Protein AF-A0A2S2NRI5-F1 (afdb_monomer_lite)

Structure (mmCIF, N/CA/C/O backbone):
data_AF-A0A2S2NRI5-F1
#
_entry.id   AF-A0A2S2NRI5-F1
#
loop_
_atom_site.group_PDB
_atom_site.id
_atom_site.type_symbol
_atom_site.label_atom_id
_atom_site.label_alt_id
_atom_site.label_comp_id
_atom_site.label_asym_id
_atom_site.label_entity_id
_atom_site.label_seq_id
_atom_site.pdbx_PDB_ins_code
_atom_site.Cartn_x
_atom_site.Cartn_y
_atom_site.Cartn_z
_atom_site.occupancy
_atom_site.B_iso_or_equiv
_atom_site.auth_seq_id
_atom_site.auth_comp_id
_atom_site.auth_asym_id
_atom_site.auth_atom_id
_atom_site.pdbx_PDB_model_num
ATOM 1 N N . MET A 1 1 ? -22.719 7.049 4.102 1.00 60.22 1 MET A N 1
ATOM 2 C CA . MET A 1 1 ? -22.504 7.288 2.657 1.00 60.22 1 MET A CA 1
ATOM 3 C C . MET A 1 1 ? -21.119 7.864 2.338 1.00 60.22 1 MET A C 1
ATOM 5 O O . MET A 1 1 ? -20.534 7.426 1.366 1.00 60.22 1 MET A O 1
ATOM 9 N N . SER A 1 2 ? -20.546 8.752 3.166 1.00 66.12 2 SER A N 1
ATOM 10 C CA . SER A 1 2 ? -19.228 9.375 2.899 1.00 66.12 2 SER A CA 1
ATOM 11 C C . SER A 1 2 ? -18.039 8.393 2.806 1.00 66.12 2 SER A C 1
ATOM 13 O O . SER A 1 2 ? -17.193 8.516 1.926 1.00 66.12 2 SER A O 1
ATOM 15 N N . ILE A 1 3 ? -18.004 7.362 3.660 1.00 69.25 3 ILE A N 1
ATOM 16 C CA . ILE A 1 3 ? -16.871 6.419 3.732 1.00 69.25 3 ILE A CA 1
ATOM 17 C C . ILE A 1 3 ? -16.751 5.586 2.446 1.00 69.25 3 ILE A C 1
ATOM 19 O O . ILE A 1 3 ? -15.657 5.416 1.930 1.00 69.25 3 ILE A O 1
ATOM 23 N N . SER A 1 4 ? -17.866 5.116 1.884 1.00 74.00 4 SER A N 1
ATOM 24 C CA . SER A 1 4 ? -17.872 4.287 0.671 1.00 74.00 4 SER A CA 1
ATOM 25 C C . SER A 1 4 ? -17.469 5.075 -0.578 1.00 74.00 4 SER A C 1
ATOM 27 O O . SER A 1 4 ? -16.779 4.538 -1.437 1.00 74.00 4 SER A O 1
ATOM 29 N N . SER A 1 5 ? -17.853 6.353 -0.666 1.00 80.81 5 SER A N 1
ATOM 30 C CA . SER A 1 5 ? -17.441 7.237 -1.762 1.00 80.81 5 SER A CA 1
ATOM 31 C C . SER A 1 5 ? -15.948 7.562 -1.690 1.00 80.81 5 SER A C 1
ATOM 33 O O . SER A 1 5 ? -15.269 7.531 -2.713 1.00 80.81 5 SER A O 1
ATOM 35 N N . ALA A 1 6 ? -15.420 7.797 -0.483 1.00 74.19 6 ALA A N 1
ATOM 36 C CA . ALA A 1 6 ? -13.990 8.001 -0.274 1.00 74.19 6 ALA A CA 1
ATOM 37 C C . ALA A 1 6 ? -13.181 6.726 -0.572 1.00 74.19 6 ALA A C 1
ATOM 39 O O . ALA A 1 6 ? -12.208 6.785 -1.316 1.00 74.19 6 ALA A O 1
ATOM 40 N N . LEU A 1 7 ? -13.612 5.565 -0.062 1.00 76.69 7 LEU A N 1
ATOM 41 C CA . LEU A 1 7 ? -12.951 4.275 -0.298 1.00 76.69 7 LEU A CA 1
ATOM 42 C C . LEU A 1 7 ? -12.999 3.858 -1.775 1.00 76.69 7 LEU A C 1
ATOM 44 O O . LEU A 1 7 ? -11.994 3.400 -2.318 1.00 76.69 7 LEU A O 1
ATOM 48 N N . GLY A 1 8 ? -14.148 4.044 -2.432 1.00 75.75 8 GLY A N 1
ATOM 49 C CA . GLY A 1 8 ? -14.331 3.729 -3.847 1.00 75.75 8 GLY A CA 1
ATOM 50 C C . GLY A 1 8 ? -13.484 4.620 -4.751 1.00 75.75 8 GLY A C 1
ATOM 51 O O . GLY A 1 8 ? -12.803 4.108 -5.635 1.00 75.75 8 GLY A O 1
ATOM 52 N N . SER A 1 9 ? -13.451 5.931 -4.486 1.00 82.75 9 SER A N 1
ATOM 53 C CA . SER A 1 9 ? -12.602 6.862 -5.237 1.00 82.75 9 SER A CA 1
ATOM 54 C C . SER A 1 9 ? -11.117 6.568 -5.037 1.00 82.75 9 SER A C 1
ATOM 56 O O . SER A 1 9 ? -10.368 6.621 -6.002 1.00 82.75 9 SER A O 1
ATOM 58 N N . ASN A 1 10 ? -10.689 6.236 -3.815 1.00 80.88 10 ASN A N 1
ATOM 59 C CA . ASN A 1 10 ? -9.282 5.958 -3.518 1.00 80.88 10 ASN A CA 1
ATOM 60 C C . ASN A 1 10 ? -8.811 4.664 -4.198 1.00 80.88 10 ASN A C 1
ATOM 62 O O . ASN A 1 10 ? -7.747 4.624 -4.804 1.00 80.88 10 ASN A O 1
ATOM 66 N N . THR A 1 11 ? -9.656 3.630 -4.175 1.00 80.88 11 THR A N 1
ATOM 67 C CA . THR A 1 11 ? -9.362 2.350 -4.832 1.00 80.88 11 THR A CA 1
ATOM 68 C C . THR A 1 11 ? -9.346 2.493 -6.357 1.00 80.88 11 THR A C 1
ATOM 70 O O . THR A 1 11 ? -8.460 1.956 -7.015 1.00 80.88 11 THR A O 1
ATOM 73 N N . MET A 1 12 ? -10.297 3.237 -6.932 1.00 82.19 12 MET A N 1
ATOM 74 C CA . MET A 1 12 ? -10.364 3.451 -8.382 1.00 82.19 12 MET A CA 1
ATOM 75 C C . MET A 1 12 ? -9.217 4.313 -8.904 1.00 82.19 12 MET A C 1
ATOM 77 O O . MET A 1 12 ? -8.683 4.002 -9.963 1.00 82.19 12 MET A O 1
ATOM 81 N N . ASP A 1 13 ? -8.816 5.350 -8.170 1.00 83.25 13 ASP A N 1
ATOM 82 C CA . ASP A 1 13 ? -7.710 6.229 -8.560 1.00 83.25 13 ASP A CA 1
ATOM 83 C C . ASP A 1 13 ? -6.376 5.469 -8.635 1.00 83.25 13 ASP A C 1
ATOM 85 O O . ASP A 1 13 ? -5.649 5.583 -9.617 1.00 83.25 13 ASP A O 1
ATOM 89 N N . ILE A 1 14 ? -6.108 4.586 -7.667 1.00 81.81 14 ILE A N 1
ATOM 90 C CA . ILE A 1 14 ? -4.916 3.722 -7.656 1.00 81.81 14 ILE A CA 1
ATOM 91 C C . ILE A 1 14 ? -4.912 2.764 -8.856 1.00 81.81 14 ILE A C 1
ATOM 93 O O . ILE A 1 14 ? -3.899 2.628 -9.545 1.00 81.81 14 ILE A O 1
ATOM 97 N N . LEU A 1 15 ? -6.049 2.120 -9.137 1.00 82.12 15 LEU A N 1
ATOM 98 C CA . LEU A 1 15 ? -6.180 1.182 -10.257 1.00 82.12 15 LEU A CA 1
ATOM 99 C C . LEU A 1 15 ? -6.065 1.891 -11.614 1.00 82.12 15 LEU A C 1
ATOM 101 O O . LEU A 1 15 ? -5.405 1.382 -12.521 1.00 82.12 15 LEU A O 1
ATOM 105 N N . LEU A 1 16 ? -6.662 3.079 -11.750 1.00 82.25 16 LEU A N 1
ATOM 106 C CA . LEU A 1 16 ? -6.568 3.899 -12.958 1.00 82.25 16 LEU A CA 1
ATOM 107 C C . LEU A 1 16 ? -5.154 4.439 -13.162 1.00 82.25 16 LEU A C 1
ATOM 109 O O . LEU A 1 16 ? -4.642 4.360 -14.274 1.00 82.25 16 LEU A O 1
ATOM 113 N N . CYS A 1 17 ? -4.490 4.925 -12.115 1.00 76.06 17 CYS A N 1
ATOM 114 C CA . CYS A 1 17 ? -3.137 5.471 -12.210 1.00 76.06 17 CYS A CA 1
ATOM 115 C C . CYS A 1 17 ? -2.100 4.408 -12.622 1.00 76.06 17 CYS A C 1
ATOM 117 O O . CYS A 1 17 ? -1.134 4.722 -13.312 1.00 76.06 17 CYS A O 1
ATOM 119 N N . LEU A 1 18 ? -2.324 3.137 -12.275 1.00 73.44 18 LEU A N 1
ATOM 120 C CA . LEU A 1 18 ? -1.436 2.028 -12.642 1.00 73.44 18 LEU A CA 1
ATOM 121 C C . LEU A 1 18 ? -1.808 1.373 -13.984 1.00 73.44 18 LEU A C 1
ATOM 123 O O . LEU A 1 18 ? -0.921 0.981 -14.745 1.00 73.44 18 LEU A O 1
ATOM 127 N N . GLY A 1 19 ? -3.102 1.274 -14.303 1.00 76.56 19 GLY A N 1
ATOM 128 C CA . GLY A 1 19 ? -3.590 0.637 -15.529 1.00 76.56 19 GLY A CA 1
ATOM 129 C C . GLY A 1 19 ? -3.604 1.553 -16.755 1.00 76.56 19 GLY A C 1
ATOM 130 O O . GLY A 1 19 ? -3.324 1.101 -17.866 1.00 76.56 19 GLY A O 1
ATOM 131 N N . LEU A 1 20 ? -3.889 2.846 -16.577 1.00 80.62 20 LEU A N 1
ATOM 132 C CA . LEU A 1 20 ? -4.042 3.798 -17.680 1.00 80.62 20 LEU A CA 1
ATOM 133 C C . LEU A 1 20 ? -2.733 4.063 -18.446 1.00 80.62 20 LEU A C 1
ATOM 135 O O . LEU A 1 20 ? -2.770 4.013 -19.674 1.00 80.62 20 LEU A O 1
ATOM 139 N N . PRO A 1 21 ? -1.566 4.282 -17.805 1.00 75.69 21 PRO A N 1
ATOM 140 C CA . PRO A 1 21 ? -0.316 4.520 -18.533 1.00 75.69 21 PRO A CA 1
ATOM 141 C C . PRO A 1 21 ? 0.103 3.305 -19.364 1.00 75.69 21 PRO A C 1
ATOM 143 O O . PRO A 1 21 ? 0.611 3.454 -20.474 1.00 75.69 21 PRO A O 1
ATOM 146 N N . TRP A 1 22 ? -0.153 2.103 -18.843 1.00 71.38 22 TRP A N 1
ATOM 147 C CA . TRP A 1 22 ? 0.107 0.831 -19.512 1.00 71.38 22 TRP A CA 1
ATOM 148 C C . TRP A 1 22 ? -0.822 0.590 -20.691 1.00 71.38 22 TRP A C 1
ATOM 150 O O . TRP A 1 22 ? -0.364 0.240 -21.775 1.00 71.38 22 TRP A O 1
ATOM 160 N N . PHE A 1 23 ? -2.117 0.834 -20.498 1.00 76.25 23 PHE A N 1
ATOM 161 C CA . PHE A 1 23 ? -3.102 0.748 -21.566 1.00 76.25 23 PHE A CA 1
ATOM 162 C C . PHE A 1 23 ? -2.756 1.716 -22.703 1.00 76.25 23 PHE A C 1
ATOM 164 O O . PHE A 1 23 ? -2.673 1.308 -23.859 1.00 76.25 23 PHE A O 1
ATOM 171 N N . VAL A 1 24 ? -2.428 2.967 -22.365 1.00 78.94 24 VAL A N 1
ATOM 172 C CA . VAL A 1 24 ? -1.981 3.976 -23.334 1.00 78.94 24 VAL A CA 1
ATOM 173 C C . VAL A 1 24 ? -0.717 3.509 -24.064 1.00 78.94 24 VAL A C 1
ATOM 175 O O . VAL A 1 24 ? -0.687 3.540 -25.294 1.00 78.94 24 VAL A O 1
ATOM 178 N N . LYS A 1 25 ? 0.292 2.993 -23.349 1.00 69.31 25 LYS A N 1
ATOM 179 C CA . LYS A 1 25 ? 1.524 2.441 -23.944 1.00 69.31 25 LYS A CA 1
ATOM 180 C C . LYS A 1 25 ? 1.266 1.261 -24.890 1.00 69.31 25 LYS A C 1
ATOM 182 O O . LYS A 1 25 ? 1.928 1.187 -25.919 1.00 69.31 25 LYS A O 1
ATOM 187 N N . CYS A 1 26 ? 0.318 0.376 -24.579 1.00 71.81 26 CYS A N 1
ATOM 188 C CA . CYS A 1 26 ? -0.063 -0.751 -25.439 1.00 71.81 26 CYS A CA 1
ATOM 189 C C . CYS A 1 26 ? -0.852 -0.322 -26.686 1.00 71.81 26 CYS A C 1
ATOM 191 O O . CYS A 1 26 ? -0.775 -0.992 -27.711 1.00 71.81 26 CYS A O 1
ATOM 193 N N . THR A 1 27 ? -1.613 0.774 -26.605 1.00 72.06 27 THR A N 1
ATOM 194 C CA . THR A 1 27 ? -2.403 1.303 -27.734 1.00 72.06 27 THR A CA 1
ATOM 195 C C . THR A 1 27 ? -1.616 2.219 -28.677 1.00 72.06 27 THR A C 1
ATOM 197 O O . THR A 1 27 ? -2.079 2.494 -29.784 1.00 72.06 27 THR A O 1
ATOM 200 N N . LEU A 1 28 ? -0.436 2.703 -28.270 1.00 71.56 28 LEU A N 1
ATOM 201 C CA . LEU A 1 28 ? 0.393 3.595 -29.083 1.00 71.56 28 LEU A CA 1
ATOM 202 C C . LEU A 1 28 ? 1.161 2.821 -30.177 1.00 71.56 28 LEU A C 1
ATOM 204 O O . LEU A 1 28 ? 1.818 1.825 -29.873 1.00 71.56 28 LEU A O 1
ATOM 208 N N . PRO A 1 29 ? 1.139 3.283 -31.443 1.00 55.75 29 PRO A N 1
ATOM 209 C CA . PRO A 1 29 ? 1.837 2.626 -32.546 1.00 55.75 29 PRO A CA 1
ATOM 210 C C . PRO A 1 29 ? 3.367 2.774 -32.460 1.00 55.75 29 PRO A C 1
ATOM 212 O O . PRO A 1 29 ? 3.909 3.777 -31.987 1.00 55.75 29 PRO A O 1
ATOM 215 N N . THR A 1 30 ? 4.076 1.785 -33.011 1.00 54.34 30 THR A N 1
ATOM 216 C CA . THR A 1 30 ? 5.542 1.588 -32.963 1.00 54.34 30 THR A CA 1
ATOM 217 C C . THR A 1 30 ? 6.384 2.750 -33.514 1.00 54.3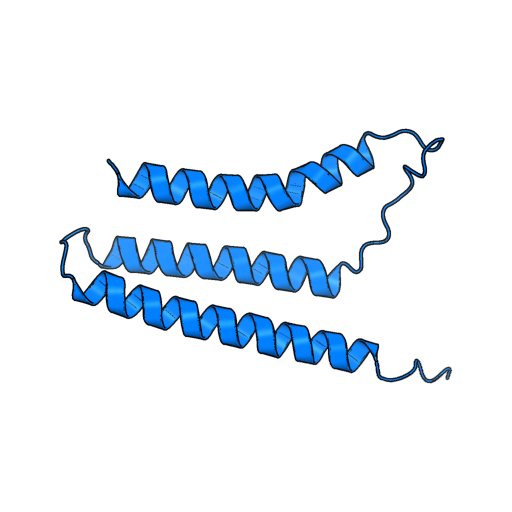4 30 THR A C 1
ATOM 219 O O . THR A 1 30 ? 7.585 2.807 -33.273 1.00 54.34 30 THR A O 1
ATOM 222 N N . SER A 1 31 ? 5.769 3.738 -34.172 1.00 54.81 31 SER A N 1
ATOM 223 C CA . SER A 1 31 ? 6.441 4.935 -34.698 1.00 54.81 31 SER A CA 1
ATOM 224 C C . SER A 1 31 ? 6.780 6.006 -33.642 1.00 54.81 31 SER A C 1
ATOM 226 O O . SER A 1 31 ? 7.562 6.903 -33.942 1.00 54.81 31 SER A O 1
ATOM 228 N N . MET A 1 32 ? 6.223 5.941 -32.424 1.00 54.34 32 MET A N 1
ATOM 229 C CA . MET A 1 32 ? 6.522 6.869 -31.312 1.00 54.34 32 MET A CA 1
ATOM 230 C C . MET A 1 32 ? 7.042 6.129 -30.069 1.00 54.34 32 MET A C 1
ATOM 232 O O . MET A 1 32 ? 6.653 6.433 -28.943 1.00 54.34 32 MET A O 1
ATOM 236 N N . ASN A 1 33 ? 7.903 5.121 -30.262 1.00 53.03 33 ASN A N 1
ATOM 237 C CA . ASN A 1 33 ? 8.440 4.299 -29.168 1.00 53.03 33 ASN A CA 1
ATOM 238 C C . ASN A 1 33 ? 7.346 3.503 -28.404 1.00 53.03 33 ASN A C 1
ATOM 240 O O . ASN A 1 33 ? 7.482 3.221 -27.210 1.00 53.03 33 ASN A O 1
ATOM 244 N N . GLY A 1 34 ? 6.257 3.149 -29.104 1.00 55.59 34 GLY A N 1
ATOM 245 C CA . GLY A 1 34 ? 5.222 2.191 -28.695 1.00 55.59 34 GLY A CA 1
ATOM 246 C C . GLY A 1 34 ? 5.620 0.764 -29.082 1.00 55.59 34 GLY A C 1
AT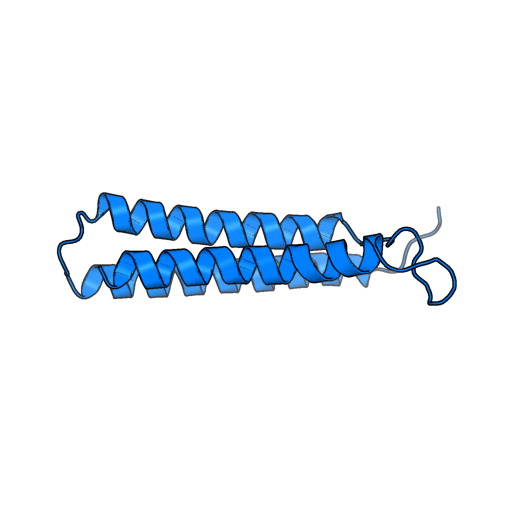OM 247 O O . GLY A 1 34 ? 5.143 0.208 -30.069 1.00 55.59 34 GLY A O 1
ATOM 248 N N . GLY A 1 35 ? 6.594 0.215 -28.362 1.00 60.94 35 GLY A N 1
ATOM 249 C CA . GLY A 1 35 ? 7.011 -1.189 -28.435 1.00 60.94 35 GLY A CA 1
ATOM 250 C C . GLY A 1 35 ? 6.777 -1.885 -27.090 1.00 60.94 35 GLY A C 1
ATOM 251 O O . GLY A 1 35 ? 6.403 -1.200 -26.134 1.00 60.94 35 GLY A O 1
ATOM 252 N N . PRO A 1 36 ? 6.980 -3.216 -26.993 1.00 52.69 36 PRO A N 1
ATOM 253 C CA . PRO A 1 36 ? 6.767 -3.977 -25.762 1.00 52.69 36 PRO A CA 1
ATOM 254 C C . PRO A 1 36 ? 7.498 -3.290 -24.612 1.00 52.69 36 PRO A C 1
ATOM 256 O O . PRO A 1 36 ? 8.721 -3.159 -24.622 1.00 52.69 36 PRO A O 1
ATOM 259 N N . VAL A 1 37 ? 6.724 -2.773 -23.659 1.00 57.19 37 VAL A N 1
ATOM 260 C CA . VAL A 1 37 ? 7.271 -2.054 -22.516 1.00 57.19 37 VAL A CA 1
ATOM 261 C C . VAL A 1 37 ? 8.019 -3.080 -21.678 1.00 57.19 37 VAL A C 1
ATOM 263 O O . VAL A 1 37 ? 7.403 -3.913 -21.015 1.00 57.19 37 VAL A O 1
ATOM 266 N N . THR A 1 38 ? 9.349 -3.040 -21.729 1.00 55.62 38 THR A N 1
ATOM 267 C CA . THR A 1 38 ? 10.220 -3.791 -20.823 1.00 55.62 38 THR A CA 1
ATOM 268 C C . THR A 1 38 ? 10.120 -3.141 -19.453 1.00 55.62 38 THR A C 1
ATOM 270 O O . THR A 1 38 ? 10.941 -2.309 -19.068 1.00 55.62 38 THR A O 1
ATOM 273 N N . LEU A 1 39 ? 9.039 -3.442 -18.747 1.00 58.00 39 LEU A N 1
ATOM 274 C CA . LEU A 1 39 ? 8.946 -3.098 -17.348 1.00 58.00 39 LEU A CA 1
ATOM 275 C C . LEU A 1 39 ? 9.895 -3.979 -16.544 1.00 58.00 39 LEU A C 1
ATOM 277 O O . LEU A 1 39 ? 9.945 -5.190 -16.743 1.00 58.00 39 LEU A O 1
ATOM 281 N N . GLN A 1 40 ? 10.569 -3.374 -15.569 1.00 65.94 40 GLN A N 1
ATOM 282 C CA . GLN A 1 40 ? 11.027 -4.105 -14.393 1.00 65.94 40 GLN A CA 1
ATOM 283 C C . GLN A 1 40 ? 9.792 -4.519 -13.598 1.00 65.94 40 GLN A C 1
ATOM 285 O O . GLN A 1 40 ? 9.273 -3.809 -12.734 1.00 65.94 40 GLN A O 1
ATOM 290 N N . THR A 1 41 ? 9.265 -5.661 -14.017 1.00 65.06 41 THR A N 1
ATOM 291 C CA . THR A 1 41 ? 8.026 -6.259 -13.537 1.00 65.06 41 THR A CA 1
ATOM 292 C C . THR A 1 41 ? 8.130 -6.566 -12.050 1.00 65.06 41 THR A C 1
ATOM 294 O O . THR A 1 41 ? 7.178 -6.324 -11.322 1.00 65.06 41 THR A O 1
ATOM 297 N N . ASP A 1 42 ? 9.297 -6.999 -11.577 1.00 71.31 42 ASP A N 1
ATOM 298 C CA . ASP A 1 42 ? 9.471 -7.483 -10.206 1.00 71.31 42 ASP A CA 1
ATOM 299 C C . ASP A 1 42 ? 9.239 -6.377 -9.173 1.00 71.31 42 ASP A C 1
ATOM 301 O O . ASP A 1 42 ? 8.386 -6.508 -8.293 1.00 71.31 42 ASP A O 1
ATOM 305 N N . THR A 1 43 ? 9.897 -5.231 -9.339 1.00 73.06 43 THR A N 1
ATOM 306 C CA . THR A 1 43 ? 9.738 -4.090 -8.432 1.00 73.06 43 THR A CA 1
ATOM 307 C C . THR A 1 43 ? 8.345 -3.475 -8.556 1.00 73.06 43 THR A C 1
ATOM 309 O O . THR A 1 43 ? 7.696 -3.187 -7.549 1.00 73.06 43 THR A O 1
ATOM 312 N N . LEU A 1 44 ? 7.831 -3.296 -9.776 1.00 76.38 44 LEU A N 1
ATOM 313 C CA . LEU A 1 44 ? 6.542 -2.632 -9.989 1.00 76.38 44 LEU A CA 1
ATOM 314 C C . LEU A 1 44 ? 5.353 -3.480 -9.512 1.00 76.38 44 LEU A C 1
ATOM 316 O O . LEU A 1 44 ? 4.446 -2.955 -8.860 1.00 76.38 44 LEU A O 1
ATOM 320 N N . PHE A 1 45 ? 5.364 -4.789 -9.775 1.00 78.94 45 PHE A N 1
ATOM 321 C CA . PHE A 1 45 ? 4.320 -5.694 -9.292 1.00 78.94 45 PHE A CA 1
ATOM 322 C C . PHE A 1 45 ? 4.382 -5.873 -7.779 1.00 78.94 45 PHE A C 1
ATOM 324 O O . PHE A 1 45 ? 3.328 -5.897 -7.145 1.00 78.94 45 PHE A O 1
ATOM 331 N N . PHE A 1 46 ? 5.576 -5.928 -7.184 1.00 77.44 46 PHE A N 1
ATOM 332 C CA . PHE A 1 46 ? 5.723 -6.004 -5.731 1.00 77.44 46 PHE A CA 1
ATOM 333 C C . PHE A 1 46 ? 5.109 -4.780 -5.029 1.00 77.44 46 PHE A C 1
ATOM 335 O O . PHE A 1 46 ? 4.301 -4.925 -4.110 1.00 77.44 46 PHE A O 1
ATOM 342 N N . ASN A 1 47 ? 5.404 -3.572 -5.520 1.00 80.62 47 ASN A N 1
ATOM 343 C CA . ASN A 1 47 ? 4.833 -2.331 -4.987 1.00 80.62 47 ASN A CA 1
ATOM 344 C C . ASN A 1 47 ? 3.307 -2.257 -5.186 1.00 80.62 47 ASN A C 1
ATOM 346 O O . ASN A 1 47 ? 2.579 -1.836 -4.285 1.00 80.62 47 ASN A O 1
ATOM 350 N N . CYS A 1 48 ? 2.810 -2.703 -6.342 1.00 81.31 48 CYS A N 1
ATOM 351 C CA . CYS A 1 48 ? 1.382 -2.728 -6.659 1.00 81.31 48 CYS A CA 1
ATOM 352 C C . CYS A 1 48 ? 0.606 -3.710 -5.762 1.00 81.31 48 CYS A C 1
ATOM 354 O O . CYS A 1 48 ? -0.417 -3.352 -5.176 1.00 81.31 48 CYS A O 1
ATOM 356 N N . MET A 1 49 ? 1.132 -4.924 -5.579 1.00 83.50 49 MET A N 1
ATOM 357 C CA . MET A 1 49 ? 0.561 -5.933 -4.683 1.00 83.50 49 MET A CA 1
ATOM 358 C C . MET A 1 49 ? 0.504 -5.435 -3.238 1.00 83.50 49 MET A C 1
ATOM 360 O O . MET A 1 49 ? -0.505 -5.629 -2.561 1.00 83.50 49 MET A O 1
ATOM 364 N N . TRP A 1 50 ? 1.549 -4.745 -2.775 1.00 82.38 50 TRP A N 1
ATOM 365 C CA . TRP A 1 50 ? 1.593 -4.180 -1.428 1.00 82.38 50 TRP A CA 1
ATOM 366 C C . TRP A 1 50 ? 0.611 -3.012 -1.237 1.00 82.38 50 TRP A C 1
ATOM 368 O O . TRP A 1 50 ? -0.061 -2.934 -0.207 1.00 82.38 50 TRP A O 1
ATOM 378 N N . MET A 1 51 ? 0.462 -2.140 -2.241 1.00 79.38 51 MET A N 1
ATOM 379 C CA . MET A 1 51 ? -0.559 -1.080 -2.271 1.00 79.38 51 MET A CA 1
ATOM 380 C C . MET A 1 51 ? -1.977 -1.658 -2.163 1.00 79.38 51 MET A C 1
ATOM 382 O O . MET A 1 51 ? -2.758 -1.226 -1.313 1.00 79.38 51 MET A O 1
ATOM 386 N N . ILE A 1 52 ? -2.295 -2.675 -2.971 1.00 83.31 52 ILE A N 1
ATOM 387 C CA . ILE A 1 52 ? -3.603 -3.347 -2.947 1.00 83.31 52 ILE A CA 1
ATOM 388 C C . ILE A 1 52 ? -3.822 -4.044 -1.597 1.00 83.31 52 ILE A C 1
ATOM 390 O O . ILE A 1 52 ? -4.882 -3.885 -0.989 1.00 83.31 52 ILE A O 1
ATOM 394 N N . ALA A 1 53 ? -2.819 -4.762 -1.084 1.00 84.31 53 ALA A N 1
ATOM 395 C CA . ALA A 1 53 ? -2.896 -5.444 0.207 1.00 84.31 53 ALA A CA 1
ATOM 396 C C . ALA A 1 53 ? -3.150 -4.467 1.367 1.00 84.31 53 ALA A C 1
ATOM 398 O O . ALA A 1 53 ? -4.005 -4.736 2.212 1.00 84.31 53 ALA A O 1
ATOM 399 N N . SER A 1 54 ? -2.478 -3.310 1.380 1.00 80.94 54 SER A N 1
ATOM 400 C CA . SER A 1 54 ? -2.686 -2.267 2.392 1.00 80.94 54 SER A CA 1
ATOM 401 C C . SER A 1 54 ? -4.134 -1.770 2.420 1.00 80.94 54 SER A C 1
ATOM 403 O O . SER A 1 54 ? -4.767 -1.724 3.477 1.00 80.94 54 SER A O 1
ATOM 405 N N . VAL A 1 55 ? -4.699 -1.466 1.248 1.00 78.56 55 VAL A N 1
ATOM 406 C CA . VAL A 1 55 ? -6.084 -0.987 1.124 1.00 78.56 55 VAL A CA 1
ATOM 407 C C . VAL A 1 55 ? -7.087 -2.067 1.536 1.00 78.56 55 VAL A C 1
ATOM 409 O O . VAL A 1 55 ? -8.067 -1.760 2.216 1.00 78.56 55 VAL A O 1
ATOM 412 N N . VAL A 1 56 ? -6.840 -3.335 1.191 1.00 82.00 56 VAL A N 1
ATOM 413 C CA . VAL A 1 56 ? -7.694 -4.462 1.605 1.00 82.00 56 VAL A CA 1
ATOM 414 C C . VAL A 1 56 ? -7.673 -4.636 3.122 1.00 82.00 56 VAL A C 1
ATOM 416 O O . VAL A 1 56 ? -8.737 -4.732 3.730 1.00 82.00 56 VAL A O 1
ATOM 419 N N . ILE A 1 57 ? -6.494 -4.616 3.749 1.00 79.06 57 ILE A N 1
ATOM 420 C CA . ILE A 1 57 ? -6.353 -4.706 5.211 1.00 79.06 57 ILE A CA 1
ATOM 421 C C . ILE A 1 57 ? -7.080 -3.542 5.888 1.00 79.06 57 ILE A C 1
ATOM 423 O O . ILE A 1 57 ? -7.823 -3.749 6.847 1.00 79.06 57 ILE A O 1
ATOM 427 N N . LEU A 1 58 ? -6.922 -2.329 5.356 1.00 72.81 58 LEU A N 1
ATOM 428 C CA . LEU A 1 58 ? -7.585 -1.129 5.855 1.00 72.81 58 LEU A CA 1
ATOM 429 C C . LEU A 1 58 ? -9.112 -1.228 5.744 1.00 72.81 58 LEU A C 1
ATOM 431 O O . LEU A 1 58 ? -9.830 -0.889 6.687 1.00 72.81 58 LEU A O 1
ATOM 435 N N . ASN A 1 59 ? -9.611 -1.738 4.619 1.00 75.25 59 ASN A N 1
ATOM 436 C CA . ASN A 1 59 ? -11.036 -1.931 4.382 1.00 75.25 59 ASN A CA 1
ATOM 437 C C . ASN A 1 59 ? -11.627 -3.023 5.291 1.00 75.25 59 ASN A C 1
ATOM 439 O O . ASN A 1 59 ? -12.693 -2.835 5.873 1.00 75.25 59 ASN A O 1
ATOM 443 N N . VAL A 1 60 ? -10.916 -4.140 5.477 1.00 74.88 60 VAL A N 1
ATOM 444 C CA . VAL A 1 60 ? -11.324 -5.227 6.381 1.00 74.88 60 VAL A CA 1
ATOM 445 C C . VAL A 1 60 ? -11.318 -4.755 7.835 1.00 74.88 60 VAL A C 1
ATOM 447 O O . VAL A 1 60 ? -12.282 -4.997 8.558 1.00 74.88 60 VAL A O 1
ATOM 450 N N . ALA A 1 61 ? -10.292 -4.016 8.261 1.00 71.38 61 ALA A N 1
ATOM 451 C CA . ALA A 1 61 ? -10.236 -3.441 9.601 1.00 71.38 61 ALA A CA 1
ATOM 452 C C . ALA A 1 61 ? -11.408 -2.467 9.838 1.00 71.38 61 ALA A C 1
ATOM 454 O O . ALA A 1 61 ? -12.050 -2.509 10.894 1.00 71.38 61 ALA A O 1
ATOM 455 N N . ALA A 1 62 ? -11.730 -1.629 8.845 1.00 69.44 62 ALA A N 1
ATOM 456 C CA . ALA A 1 62 ? -12.883 -0.731 8.885 1.00 69.44 62 ALA A CA 1
ATOM 457 C C . ALA A 1 62 ? -14.224 -1.483 8.950 1.00 69.44 62 ALA A C 1
ATOM 459 O O . ALA A 1 62 ? -15.111 -1.073 9.703 1.00 69.44 62 ALA A O 1
ATOM 460 N N . ALA A 1 63 ? -14.355 -2.598 8.226 1.00 69.12 63 ALA A N 1
ATOM 461 C CA . ALA A 1 63 ? -15.548 -3.442 8.241 1.00 69.12 63 ALA A CA 1
ATOM 462 C C . ALA A 1 63 ? -15.748 -4.151 9.593 1.00 69.12 63 ALA A C 1
ATOM 464 O O . ALA A 1 63 ? -16.854 -4.137 10.134 1.00 69.12 63 ALA A O 1
ATOM 465 N N . ILE A 1 64 ? -14.680 -4.708 10.179 1.00 64.75 64 ILE A N 1
ATOM 466 C CA . ILE A 1 64 ? -14.725 -5.383 11.491 1.00 64.75 64 ILE A CA 1
ATOM 467 C C . ILE A 1 64 ? -15.059 -4.389 12.611 1.00 64.75 64 ILE A C 1
ATOM 469 O O . ILE A 1 64 ? -15.712 -4.739 13.592 1.00 64.75 64 ILE A O 1
ATOM 473 N N . SER A 1 65 ? -14.693 -3.120 12.438 1.00 64.62 65 SER A N 1
ATOM 474 C CA . SER A 1 65 ? -14.948 -2.064 13.426 1.00 64.62 65 SER A CA 1
ATOM 475 C C . SER A 1 65 ? -16.378 -1.525 13.413 1.00 64.62 65 SER A C 1
ATOM 477 O O . SER A 1 65 ? -16.705 -0.574 14.126 1.00 64.62 65 SER A O 1
ATOM 479 N N . GLY A 1 66 ? -17.262 -2.159 12.636 1.00 58.66 66 GLY A N 1
ATOM 480 C CA . GLY A 1 66 ? -18.709 -2.044 12.786 1.00 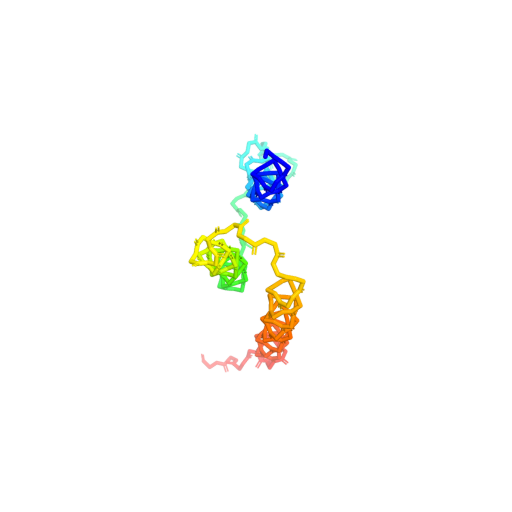58.66 66 GLY A CA 1
ATOM 481 C C . GLY A 1 66 ? -19.269 -0.647 12.533 1.00 58.66 66 GLY A C 1
ATOM 482 O O . GLY A 1 66 ? -20.364 -0.347 13.002 1.00 58.66 66 GLY A O 1
ATOM 483 N N . TYR A 1 67 ? -18.530 0.225 11.834 1.00 55.38 67 TYR A N 1
ATOM 484 C CA . TYR A 1 67 ? -18.941 1.596 11.501 1.00 55.38 67 TYR A CA 1
ATOM 485 C C . TYR A 1 67 ? -19.388 2.463 12.699 1.00 55.38 67 TYR A C 1
ATOM 487 O O . TYR A 1 67 ? -19.963 3.538 12.506 1.00 55.38 67 TYR A O 1
ATOM 495 N N . LYS A 1 68 ? -19.101 2.061 13.946 1.00 48.66 68 LYS A N 1
ATOM 496 C CA . LYS A 1 68 ? -19.284 2.925 15.116 1.00 48.66 68 LYS A CA 1
ATOM 497 C C . LYS A 1 68 ? -18.058 3.820 15.223 1.00 48.66 68 LYS A C 1
ATOM 499 O O . LYS A 1 68 ? -16.977 3.359 15.569 1.00 48.66 68 LYS A O 1
ATOM 504 N N . MET A 1 69 ? -18.244 5.100 14.904 1.00 49.47 69 MET 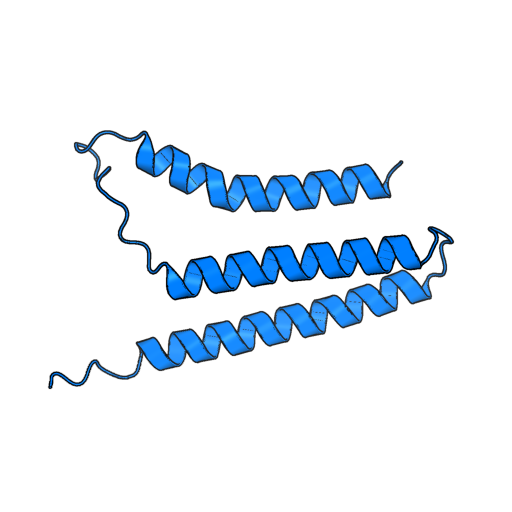A N 1
ATOM 505 C CA . MET A 1 69 ? -17.253 6.177 15.003 1.00 49.47 69 MET A CA 1
ATOM 506 C C . MET A 1 69 ? -16.665 6.284 16.421 1.00 49.47 69 MET A C 1
ATOM 508 O O . MET A 1 69 ? -17.060 7.141 17.207 1.00 49.47 69 MET A O 1
ATOM 512 N N . HIS A 1 70 ? -15.698 5.435 16.760 1.00 57.06 70 HIS A N 1
ATOM 513 C CA . HIS A 1 70 ? -14.766 5.718 17.838 1.00 57.06 70 HIS A CA 1
ATOM 514 C C . HIS A 1 70 ? -13.535 6.365 17.203 1.00 57.06 70 HIS A C 1
ATOM 516 O O . HIS A 1 70 ? -12.890 5.782 16.331 1.00 57.06 70 HIS A O 1
ATOM 522 N N . LYS A 1 71 ? -13.211 7.589 17.633 1.00 57.53 71 LYS A N 1
ATOM 523 C CA . LYS A 1 71 ? -12.055 8.387 17.174 1.00 57.53 71 LYS A CA 1
ATOM 524 C C . LYS A 1 71 ? -10.730 7.601 17.195 1.00 57.53 71 LYS A C 1
ATOM 526 O O . LYS A 1 71 ? -9.841 7.881 16.403 1.00 57.53 71 LYS A O 1
ATOM 531 N N . THR A 1 72 ? -10.623 6.596 18.063 1.00 61.81 72 THR A N 1
ATOM 532 C CA . THR A 1 72 ? -9.475 5.689 18.195 1.00 61.81 72 THR A CA 1
ATOM 533 C C . THR A 1 72 ? -9.286 4.754 17.010 1.00 61.81 72 THR A C 1
ATOM 535 O O . THR A 1 72 ? -8.146 4.416 16.712 1.00 61.81 72 THR A O 1
ATOM 538 N N . PHE A 1 73 ? -10.349 4.362 16.302 1.00 65.06 73 PHE A N 1
ATOM 539 C CA . PHE A 1 73 ? -10.215 3.441 15.175 1.00 65.06 73 PHE A CA 1
ATOM 540 C C . PHE A 1 73 ? -9.523 4.104 13.975 1.00 65.06 73 PHE A C 1
ATOM 542 O O . PHE A 1 73 ? -8.620 3.528 13.370 1.00 65.06 73 PHE A O 1
ATOM 549 N N . GLY A 1 74 ? -9.868 5.369 13.706 1.00 66.81 74 GLY A N 1
ATOM 550 C CA . GLY A 1 74 ? -9.163 6.193 12.723 1.00 66.81 74 GLY A CA 1
ATOM 551 C C . GLY A 1 74 ? -7.685 6.365 13.073 1.00 66.81 74 GLY A C 1
ATOM 552 O O . GLY A 1 74 ? -6.834 6.184 12.210 1.00 66.81 74 GLY A O 1
ATOM 553 N N . THR A 1 75 ? -7.362 6.624 14.345 1.00 67.94 75 THR A N 1
ATOM 554 C CA . THR A 1 75 ? -5.968 6.750 14.803 1.00 67.94 75 THR A CA 1
ATOM 555 C C . THR A 1 75 ? -5.190 5.442 14.666 1.00 67.94 75 THR A C 1
ATOM 557 O O . THR A 1 75 ? -4.062 5.457 14.183 1.00 67.94 75 THR A O 1
ATOM 560 N N . MET A 1 76 ? -5.783 4.302 15.033 1.00 70.69 76 MET A N 1
ATOM 561 C CA . MET A 1 76 ? -5.135 2.989 14.922 1.00 70.69 76 MET A CA 1
ATOM 562 C C . MET A 1 76 ? -4.851 2.624 13.459 1.00 70.69 76 MET A C 1
ATOM 564 O O . MET A 1 76 ? -3.773 2.131 13.133 1.00 70.69 76 MET A O 1
ATOM 568 N N . CYS A 1 77 ? -5.782 2.956 12.564 1.00 71.19 77 CYS A N 1
ATOM 569 C CA . CYS A 1 77 ? -5.612 2.801 11.126 1.00 71.19 77 CYS A CA 1
ATOM 570 C C . CYS A 1 77 ? -4.535 3.734 10.547 1.00 71.19 77 CYS A C 1
ATOM 572 O O . CYS A 1 77 ? -3.768 3.321 9.681 1.00 71.19 77 CYS A O 1
ATOM 574 N N . LEU A 1 78 ? -4.460 4.981 11.021 1.00 73.88 78 LEU A N 1
ATOM 575 C CA . LEU A 1 78 ? -3.467 5.963 10.579 1.00 73.88 78 LEU A CA 1
ATOM 576 C C . LEU A 1 78 ? -2.053 5.516 10.979 1.00 73.88 78 LEU A C 1
ATOM 578 O O . LEU A 1 78 ? -1.140 5.543 10.158 1.00 73.88 78 LEU A O 1
ATOM 582 N N . VAL A 1 79 ? -1.895 5.003 12.203 1.00 80.50 79 VAL A N 1
ATOM 583 C CA . VAL A 1 79 ? -0.637 4.400 12.671 1.00 80.50 79 VAL A CA 1
ATOM 584 C C . VAL A 1 79 ? -0.287 3.149 11.858 1.00 80.50 79 VAL A C 1
ATOM 586 O O . VAL A 1 79 ? 0.850 3.020 11.409 1.00 80.50 79 VAL A O 1
ATOM 589 N N . GLY A 1 80 ? -1.257 2.263 11.607 1.00 77.94 80 GLY A N 1
ATOM 590 C CA . GLY A 1 80 ? -1.058 1.081 10.762 1.00 77.94 80 GLY A CA 1
ATOM 591 C C . GLY A 1 80 ? -0.595 1.442 9.349 1.00 77.94 80 GLY A C 1
ATOM 592 O O . GLY A 1 80 ? 0.361 0.859 8.849 1.00 77.94 80 GLY A O 1
ATOM 593 N N . GLN A 1 81 ? -1.198 2.464 8.738 1.00 77.69 81 GLN A N 1
ATOM 594 C CA . GLN A 1 81 ? -0.791 2.946 7.420 1.00 77.69 81 GLN A CA 1
ATOM 595 C C . GLN A 1 81 ? 0.617 3.537 7.410 1.00 77.69 81 GLN A C 1
ATOM 597 O O . GLN A 1 81 ? 1.383 3.245 6.498 1.00 77.69 81 GLN A O 1
ATOM 602 N N . ILE A 1 82 ? 1.002 4.311 8.429 1.00 82.62 82 ILE A N 1
ATOM 603 C CA . ILE A 1 82 ? 2.374 4.832 8.536 1.00 82.62 82 ILE A CA 1
ATOM 604 C C . ILE A 1 82 ? 3.391 3.683 8.576 1.00 82.62 82 ILE A C 1
ATOM 606 O O . ILE A 1 82 ? 4.412 3.753 7.895 1.00 82.62 82 ILE A O 1
ATOM 610 N N . ILE A 1 83 ? 3.103 2.608 9.317 1.00 84.69 83 ILE A N 1
ATOM 611 C CA . ILE A 1 83 ? 3.978 1.428 9.396 1.00 84.69 83 ILE A CA 1
ATOM 612 C C . ILE A 1 83 ? 4.072 0.728 8.037 1.00 84.69 83 ILE A C 1
ATOM 614 O O . ILE A 1 83 ? 5.165 0.380 7.594 1.00 84.69 83 ILE A O 1
ATOM 618 N N . VAL A 1 84 ? 2.940 0.548 7.356 1.00 79.81 84 VAL A N 1
ATOM 619 C CA . VAL A 1 84 ? 2.889 -0.100 6.040 1.00 79.81 84 VAL A CA 1
ATOM 620 C C . VAL A 1 84 ? 3.632 0.720 4.987 1.00 79.81 84 VAL A C 1
ATOM 622 O O . VAL A 1 84 ? 4.364 0.136 4.192 1.00 79.81 84 VAL A O 1
ATOM 625 N N . ILE A 1 85 ? 3.502 2.050 5.006 1.00 82.31 85 ILE A N 1
ATOM 626 C CA . ILE A 1 85 ? 4.232 2.973 4.124 1.00 82.31 85 ILE A CA 1
ATOM 627 C C . ILE A 1 85 ? 5.734 2.929 4.428 1.00 82.31 85 ILE A C 1
ATOM 629 O O . ILE A 1 85 ? 6.537 2.838 3.504 1.00 82.31 85 ILE A O 1
ATOM 633 N N . ALA A 1 86 ? 6.127 2.937 5.704 1.00 85.44 86 ALA A N 1
ATOM 634 C CA . ALA A 1 86 ? 7.530 2.816 6.093 1.00 85.44 86 ALA A CA 1
ATOM 635 C C . ALA A 1 86 ? 8.134 1.483 5.621 1.00 85.44 86 ALA A C 1
ATOM 637 O O . ALA A 1 86 ? 9.219 1.475 5.045 1.00 85.44 86 ALA A O 1
ATOM 638 N N . ALA A 1 87 ? 7.412 0.370 5.783 1.00 81.50 87 ALA A N 1
ATOM 639 C CA . ALA A 1 87 ? 7.824 -0.932 5.266 1.00 81.50 87 ALA A CA 1
ATOM 640 C C . ALA A 1 87 ? 7.942 -0.931 3.733 1.00 81.50 87 ALA A C 1
ATOM 642 O O . ALA A 1 87 ? 8.888 -1.498 3.196 1.00 81.50 87 ALA A O 1
ATOM 643 N N . LEU A 1 88 ? 7.028 -0.265 3.026 1.00 81.25 88 LEU A N 1
ATOM 644 C CA . LEU A 1 88 ? 7.062 -0.104 1.569 1.00 81.25 88 LEU A CA 1
ATOM 645 C C . LEU A 1 88 ? 8.327 0.638 1.119 1.00 81.25 88 LEU A C 1
ATOM 647 O O . LEU A 1 88 ? 9.028 0.180 0.223 1.00 81.25 88 LEU A O 1
ATOM 651 N N . ILE A 1 89 ? 8.658 1.743 1.794 1.00 83.06 89 ILE A N 1
ATOM 652 C CA . ILE A 1 89 ? 9.852 2.549 1.516 1.00 83.06 89 ILE A CA 1
ATOM 653 C C . ILE A 1 89 ? 11.124 1.750 1.814 1.00 83.06 89 ILE A C 1
ATOM 655 O O . ILE A 1 89 ? 12.056 1.786 1.019 1.00 83.06 89 ILE A O 1
ATOM 659 N N . ILE A 1 90 ? 11.164 1.001 2.919 1.00 83.88 90 ILE A N 1
ATOM 660 C CA . ILE A 1 90 ? 12.318 0.165 3.282 1.00 83.88 90 ILE A CA 1
ATOM 661 C C . ILE A 1 90 ? 12.513 -0.966 2.267 1.00 83.88 90 ILE A C 1
ATOM 663 O O . ILE A 1 90 ? 13.626 -1.152 1.789 1.00 83.88 90 ILE A O 1
ATOM 667 N N . ASN A 1 91 ? 11.453 -1.694 1.901 1.00 79.81 91 ASN A N 1
ATOM 668 C CA . ASN A 1 91 ? 11.542 -2.759 0.897 1.00 79.81 91 ASN A CA 1
ATOM 669 C C . ASN A 1 91 ? 11.879 -2.201 -0.494 1.00 79.81 91 ASN A C 1
ATOM 671 O O . ASN A 1 91 ? 12.679 -2.797 -1.208 1.00 79.81 91 ASN A O 1
ATOM 675 N N . GLY A 1 92 ? 11.336 -1.036 -0.857 1.00 75.44 92 GLY A N 1
ATOM 676 C CA . GLY A 1 92 ? 11.684 -0.332 -2.091 1.00 75.44 92 GLY A CA 1
ATOM 677 C C . GLY A 1 92 ? 13.142 0.136 -2.116 1.00 75.44 92 GLY A C 1
ATOM 678 O O . GLY A 1 92 ? 13.811 -0.017 -3.131 1.00 75.44 92 GLY A O 1
ATOM 679 N N . LEU A 1 93 ? 13.665 0.641 -0.993 1.00 75.50 93 LEU A N 1
ATOM 680 C CA . LEU A 1 93 ? 15.081 0.993 -0.836 1.00 75.50 93 LEU A CA 1
ATOM 681 C C . LEU A 1 93 ? 15.985 -0.239 -0.868 1.00 75.50 93 LEU A C 1
ATOM 683 O O . LEU A 1 93 ? 17.091 -0.150 -1.388 1.00 75.50 93 LEU A O 1
ATOM 687 N N . ASN A 1 94 ? 15.537 -1.369 -0.319 1.00 72.75 94 ASN A N 1
ATOM 688 C CA . ASN A 1 94 ? 16.302 -2.612 -0.331 1.00 72.75 94 ASN A CA 1
ATOM 689 C C . ASN A 1 94 ? 16.395 -3.185 -1.751 1.00 72.75 94 ASN A C 1
ATOM 691 O O . ASN A 1 94 ? 17.489 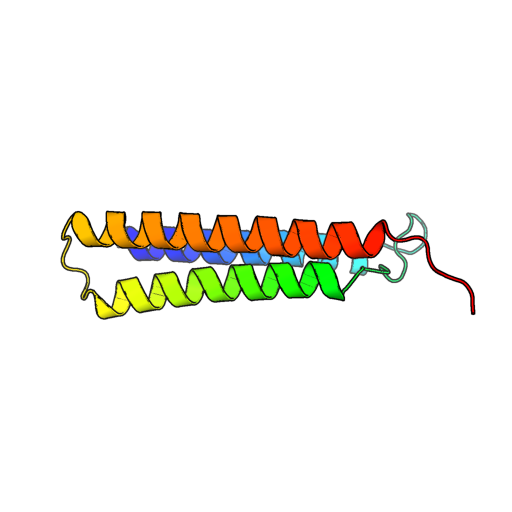-3.487 -2.205 1.00 72.75 94 ASN A O 1
ATOM 695 N N . VAL A 1 95 ? 15.279 -3.203 -2.484 1.00 66.75 95 VAL A N 1
ATOM 696 C CA . VAL A 1 95 ? 15.250 -3.575 -3.907 1.00 66.75 95 VAL A CA 1
ATOM 697 C C . VAL A 1 95 ? 16.097 -2.623 -4.758 1.00 66.75 95 VAL A C 1
ATOM 699 O O . VAL A 1 95 ? 16.869 -3.072 -5.597 1.00 66.75 95 VAL A O 1
ATOM 702 N N . ALA A 1 96 ? 16.028 -1.310 -4.511 1.00 62.66 96 ALA A N 1
ATOM 703 C CA . ALA A 1 96 ? 16.877 -0.344 -5.211 1.00 62.66 96 ALA A CA 1
ATOM 704 C C . ALA A 1 96 ? 18.369 -0.522 -4.876 1.00 62.66 96 ALA A C 1
ATOM 706 O O . ALA A 1 96 ? 19.231 -0.232 -5.701 1.00 62.66 96 ALA A O 1
ATOM 707 N N . LYS A 1 97 ? 18.693 -0.996 -3.667 1.00 61.19 97 LYS A N 1
ATOM 708 C CA . LYS A 1 97 ? 20.067 -1.290 -3.248 1.00 61.19 97 LYS A CA 1
ATOM 709 C C . LYS A 1 97 ? 20.625 -2.513 -3.979 1.00 61.19 97 LYS A C 1
ATOM 711 O O . LYS A 1 97 ? 21.784 -2.464 -4.378 1.00 61.19 97 LYS A O 1
ATOM 716 N N . ASP A 1 98 ? 19.801 -3.536 -4.201 1.00 58.66 98 ASP A N 1
ATOM 717 C CA . ASP A 1 98 ? 20.166 -4.721 -4.989 1.00 58.66 98 ASP A CA 1
ATOM 718 C C . ASP A 1 98 ? 20.434 -4.363 -6.466 1.00 58.66 98 ASP A C 1
ATOM 720 O O . ASP A 1 98 ? 21.298 -4.957 -7.105 1.00 58.66 98 ASP A O 1
ATOM 724 N N . GLU A 1 99 ? 19.767 -3.333 -6.999 1.00 55.88 99 GLU A N 1
ATOM 725 C CA . GLU A 1 99 ? 19.995 -2.824 -8.361 1.00 55.88 99 GLU A CA 1
ATOM 726 C C . GLU A 1 99 ? 21.298 -2.010 -8.513 1.00 55.88 99 GLU A C 1
ATOM 728 O O . GLU A 1 99 ? 21.845 -1.899 -9.612 1.00 55.88 99 GLU A O 1
ATOM 733 N N . TYR A 1 100 ? 21.819 -1.452 -7.413 1.00 51.34 100 TYR A N 1
ATOM 734 C CA . TYR A 1 100 ? 23.092 -0.718 -7.372 1.00 51.34 100 TYR A CA 1
ATOM 735 C C . TYR A 1 100 ? 24.313 -1.608 -7.102 1.00 51.34 100 TYR A C 1
ATOM 737 O O . TYR A 1 100 ? 25.445 -1.115 -7.153 1.00 51.34 100 TYR A O 1
ATOM 745 N N . GLU A 1 101 ? 24.123 -2.900 -6.829 1.00 46.72 101 GLU A N 1
ATOM 746 C CA . GLU A 1 101 ? 25.229 -3.848 -6.798 1.00 46.72 101 GLU A CA 1
ATOM 747 C C . GLU A 1 101 ? 25.568 -4.213 -8.256 1.00 46.72 101 GLU A C 1
ATOM 749 O O . GLU A 1 101 ? 24.722 -4.752 -8.971 1.00 46.72 101 GLU A O 1
ATOM 754 N N . PRO A 1 102 ? 26.759 -3.844 -8.771 1.00 44.62 102 PRO A N 1
ATOM 755 C CA . PRO A 1 102 ? 27.061 -3.995 -10.184 1.00 44.62 102 PRO A CA 1
ATOM 756 C C . PRO A 1 102 ? 26.952 -5.466 -10.557 1.00 44.62 102 PRO A C 1
ATOM 758 O O . PRO A 1 102 ? 27.587 -6.318 -9.934 1.00 44.62 102 PRO A O 1
ATOM 761 N N . VAL A 1 103 ? 26.157 -5.724 -11.594 1.00 50.69 103 VAL A N 1
ATOM 762 C CA . VAL A 1 103 ? 26.022 -6.996 -12.300 1.00 50.69 103 VAL A CA 1
ATOM 763 C C . VAL A 1 103 ? 27.407 -7.636 -12.414 1.00 50.69 103 VAL A C 1
ATOM 765 O O . 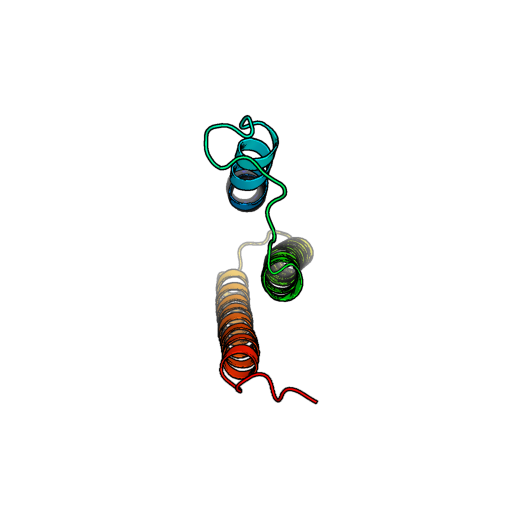VAL A 1 103 ? 28.224 -7.242 -13.250 1.00 50.69 103 VAL A O 1
ATOM 768 N N . ARG A 1 104 ? 27.720 -8.597 -11.534 1.00 42.12 104 ARG A N 1
ATOM 769 C CA . ARG A 1 104 ? 28.891 -9.444 -11.732 1.00 42.12 104 ARG A CA 1
ATOM 770 C C . ARG A 1 104 ? 28.558 -10.314 -12.928 1.00 42.12 104 ARG A C 1
ATOM 772 O O . ARG A 1 104 ? 27.826 -11.289 -12.801 1.00 42.12 104 ARG A O 1
ATOM 779 N N . CYS A 1 105 ? 29.097 -9.937 -14.085 1.00 47.38 105 CYS A N 1
ATOM 780 C CA . CYS A 1 105 ? 29.283 -10.864 -15.186 1.00 47.38 105 CYS A CA 1
ATOM 781 C C . CYS A 1 105 ? 29.963 -12.122 -14.624 1.00 47.38 105 CYS A C 1
ATOM 783 O O . CYS A 1 105 ? 31.059 -12.054 -14.058 1.00 47.38 105 CYS A O 1
ATOM 785 N N . SER A 1 106 ? 29.294 -13.258 -14.741 1.00 41.78 106 SER A N 1
ATOM 786 C CA . SER A 1 106 ? 29.877 -14.595 -14.658 1.00 41.78 106 SER A CA 1
ATOM 787 C C . SER A 1 106 ? 29.233 -15.440 -15.738 1.00 41.78 106 SER A C 1
ATOM 789 O O . SER A 1 106 ? 28.013 -15.266 -15.950 1.00 41.78 106 SER A O 1
#

InterPro domains:
  IPR004481 Sodium/potassium/calcium exchanger [PTHR10846] (1-90)
  IPR044880 NCX, central ion-binding domain superfamily [G3DSA:1.20.1420.30] (1-92)

Radius of gyration: 18.59 Å; chains: 1; bounding box: 52×24×53 Å

Sequence (106 aa):
MSISSALGSNTMDILLCLGLPWFVKCTLPTSMNGGPVTLQTDTLFFNCMWMIASVVILNVAAAISGYKMHKTFGTMCLVGQIIVIAALIINGLNVAKDEYEPVRCS

Secondary structure (DSSP, 8-state):
-HHHHHHHHHHHHHHHHHHHHHHHHHHS-GGGT-S-----HHHHHHHHHHHHHHHHHHHHHHHHTTT---HHHHHHHHHHHHHHHHHHHHHHHHHHHHHTS-----

pLDDT: mean 70.03, std 11.49, range [41.78, 85.44]

Organism: Schizaphis graminum (NCBI:txid13262)

Foldseek 3Di:
DVVCVVLVVVVVVLVCVLVVVVVVLCPDDVVVVSDDPPDPCVLVVVLSVLVVVLSVVLVVLCVVVVPPDDVVSVVVNVVVVVVSVVVSVVVSVVVVVVVPPPPPDD